Protein AF-A0A7S0C2H2-F1 (afdb_monomer_lite)

InterPro domains:
  IPR006843 Plastid lipid-associated protein/fibrillin conserved domain [PF04755] (42-68)

Organism: NCBI:txid420281

Foldseek 3Di:
DAFDQDDDDPFPPVRVCNVVVDGDGLVVVLVVCVVRPVPGHRDDWDWDWDDPDPFWIWIATPVRDIDIDGDPDPDPDDDDCVVPDPPPCVVVVVVVVVV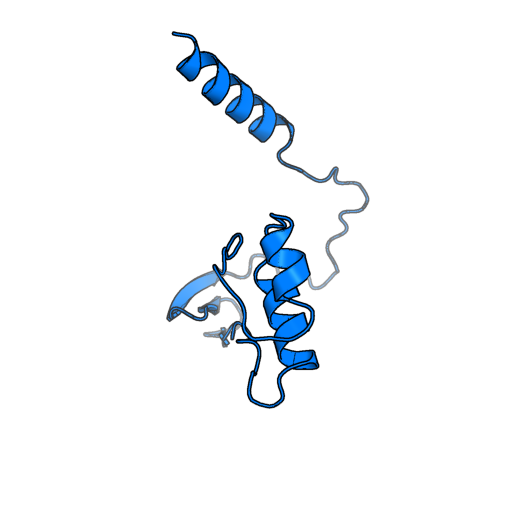VVVVVVD

Radius of gyration: 21.43 Å; chains: 1; bounding box: 46×45×41 Å

pLDDT: mean 73.81, std 13.6, range [42.94, 93.06]

Secondary structure (DSSP, 8-state):
---B--SS--STTHHHHHHTT--B-HHHHHHHHHHH-TT--PPPP--EEEESSSSEEEEE-TT--EEEEE------SPP--TTSPP---HHHHHHHHHHHHHHH--

Structure (mmCIF, N/CA/C/O backbone):
data_AF-A0A7S0C2H2-F1
#
_entry.id   AF-A0A7S0C2H2-F1
#
loop_
_atom_site.group_PDB
_atom_site.id
_atom_site.type_symb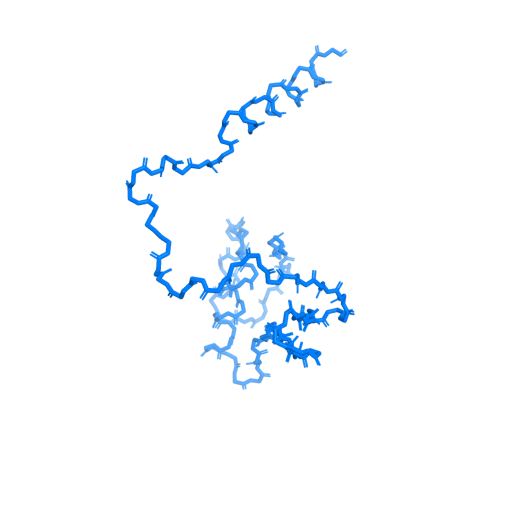ol
_atom_site.label_atom_id
_atom_site.label_alt_id
_atom_site.label_comp_id
_atom_site.label_asym_id
_atom_site.label_entity_id
_atom_site.label_seq_id
_atom_site.pdbx_PDB_ins_code
_atom_site.Cartn_x
_atom_site.Cartn_y
_atom_site.Cartn_z
_atom_site.occupancy
_atom_site.B_iso_or_equiv
_atom_site.auth_seq_id
_atom_site.auth_comp_id
_atom_site.auth_asym_id
_atom_site.auth_atom_id
_atom_site.pdbx_PDB_model_num
ATOM 1 N N . MET A 1 1 ? 7.819 3.519 -2.524 1.00 42.94 1 MET A N 1
ATOM 2 C CA . MET A 1 1 ? 9.155 2.972 -2.855 1.00 42.94 1 MET A CA 1
ATOM 3 C C . MET A 1 1 ? 9.521 3.634 -4.155 1.00 42.94 1 MET A C 1
ATOM 5 O O . MET A 1 1 ? 8.973 3.270 -5.195 1.00 42.94 1 MET A O 1
ATOM 9 N N . ASP A 1 2 ? 10.312 4.693 -4.047 1.00 52.75 2 ASP A N 1
ATOM 10 C CA . ASP A 1 2 ? 10.253 5.802 -4.990 1.00 52.75 2 ASP A CA 1
ATOM 11 C C . ASP A 1 2 ? 11.500 5.794 -5.860 1.00 52.75 2 ASP A C 1
ATOM 13 O O . ASP A 1 2 ? 12.588 6.149 -5.420 1.00 52.75 2 ASP A O 1
ATOM 17 N N . THR A 1 3 ? 11.283 5.386 -7.110 1.00 49.31 3 THR A N 1
ATOM 18 C CA . THR A 1 3 ? 12.214 5.393 -8.247 1.00 49.31 3 THR A CA 1
ATOM 19 C C . THR A 1 3 ? 13.413 4.445 -8.149 1.00 49.31 3 THR A C 1
ATOM 21 O O . THR A 1 3 ? 14.079 4.335 -7.125 1.00 49.31 3 THR A O 1
ATOM 24 N N . VAL A 1 4 ? 13.691 3.746 -9.252 1.00 56.00 4 VAL A N 1
ATOM 25 C CA . VAL A 1 4 ? 14.837 2.834 -9.383 1.00 56.00 4 VAL A CA 1
ATOM 26 C C . VAL A 1 4 ? 15.738 3.358 -10.497 1.00 56.00 4 VAL A C 1
ATOM 28 O O . VAL A 1 4 ? 15.271 3.574 -11.614 1.00 56.00 4 VAL A O 1
ATOM 31 N N . GLU A 1 5 ? 17.021 3.574 -10.205 1.00 53.44 5 GLU A N 1
ATOM 32 C CA . GLU A 1 5 ? 18.030 3.907 -11.215 1.00 53.44 5 GLU A CA 1
ATOM 33 C C . GLU A 1 5 ? 18.763 2.621 -11.607 1.00 53.44 5 GLU A C 1
ATOM 35 O O . GLU A 1 5 ? 19.518 2.055 -10.817 1.00 53.44 5 GLU A O 1
ATOM 40 N N . ILE A 1 6 ? 18.520 2.130 -12.822 1.00 58.88 6 ILE A N 1
ATOM 41 C CA . ILE A 1 6 ? 19.199 0.946 -13.353 1.00 58.88 6 ILE A CA 1
ATOM 42 C C . ILE A 1 6 ? 20.266 1.428 -14.335 1.00 58.88 6 ILE A C 1
ATOM 44 O O . ILE A 1 6 ? 19.950 1.908 -15.422 1.00 58.88 6 ILE A O 1
ATOM 48 N N . LYS A 1 7 ? 21.543 1.294 -13.965 1.00 55.75 7 LYS A N 1
ATOM 49 C CA . LYS A 1 7 ? 22.661 1.611 -14.861 1.00 55.75 7 LYS A CA 1
ATOM 50 C C . LYS A 1 7 ? 22.906 0.446 -15.813 1.00 55.75 7 LYS A C 1
ATOM 52 O O . LYS A 1 7 ? 23.443 -0.577 -15.407 1.00 55.75 7 LYS A O 1
ATOM 57 N N . GLY A 1 8 ? 22.520 0.628 -17.075 1.00 56.84 8 GLY A N 1
ATOM 58 C CA . GLY A 1 8 ? 22.709 -0.361 -18.134 1.00 56.84 8 GLY A CA 1
ATOM 59 C C . GLY A 1 8 ? 21.717 -1.519 -18.040 1.00 56.84 8 GLY A C 1
ATOM 60 O O . GLY A 1 8 ? 22.011 -2.561 -17.465 1.00 56.84 8 GLY A O 1
ATOM 61 N N . SER A 1 9 ? 20.544 -1.351 -18.652 1.00 61.41 9 SER A N 1
ATOM 62 C CA . SER A 1 9 ? 19.591 -2.448 -18.836 1.00 61.41 9 SER A CA 1
ATOM 63 C C . SER A 1 9 ? 19.922 -3.249 -20.099 1.00 61.41 9 SER A C 1
ATOM 65 O O . SER A 1 9 ? 20.220 -2.679 -21.150 1.00 61.41 9 SER A O 1
ATOM 67 N N . ASN A 1 10 ? 19.866 -4.576 -20.009 1.00 65.81 10 ASN A N 1
ATOM 68 C CA . ASN A 1 10 ? 19.947 -5.492 -21.151 1.00 65.81 10 ASN A CA 1
ATOM 69 C C . ASN A 1 10 ? 18.568 -5.776 -21.775 1.00 65.81 10 ASN A C 1
ATOM 71 O O . ASN A 1 10 ? 18.473 -6.554 -22.722 1.00 65.81 10 ASN A O 1
ATOM 75 N N . ILE A 1 11 ? 17.511 -5.149 -21.252 1.00 66.12 11 ILE A N 1
ATOM 76 C CA . ILE A 1 11 ? 16.136 -5.336 -21.706 1.00 66.12 11 ILE A CA 1
ATOM 77 C C . ILE A 1 11 ? 15.862 -4.371 -22.872 1.00 66.12 11 ILE A C 1
ATOM 79 O O . ILE A 1 11 ? 16.072 -3.158 -22.717 1.00 66.12 11 ILE A O 1
ATOM 83 N N . PRO A 1 12 ? 15.398 -4.873 -24.035 1.00 66.31 12 PRO A N 1
ATOM 84 C CA . PRO A 1 12 ? 15.043 -4.037 -25.179 1.00 66.31 12 PRO A CA 1
ATOM 85 C C . PRO A 1 12 ? 14.064 -2.914 -24.799 1.00 66.31 12 PRO A C 1
ATOM 87 O O . PRO A 1 12 ? 13.136 -3.119 -24.021 1.00 66.31 12 PRO A O 1
ATOM 90 N N . GLY A 1 13 ? 14.286 -1.703 -25.318 1.00 67.56 13 GLY A N 1
ATOM 91 C CA . GLY A 1 13 ? 13.452 -0.517 -25.057 1.00 67.56 13 GLY A CA 1
ATOM 92 C C . GLY A 1 13 ? 13.690 0.160 -23.700 1.00 67.56 13 GLY A C 1
ATOM 93 O O . GLY A 1 13 ? 13.733 1.385 -23.629 1.00 67.56 13 GLY A O 1
ATOM 94 N N . LEU A 1 14 ? 13.954 -0.605 -22.638 1.00 69.94 14 LEU A N 1
ATOM 95 C CA . LEU A 1 14 ? 14.156 -0.053 -21.295 1.00 69.94 14 LEU A CA 1
ATOM 96 C C . LEU A 1 14 ? 15.456 0.757 -21.187 1.00 69.94 14 LEU A C 1
ATOM 98 O O . LEU A 1 14 ? 15.502 1.791 -20.526 1.00 69.94 14 LEU A O 1
ATOM 102 N N . ARG A 1 15 ? 16.509 0.319 -21.885 1.00 68.69 15 ARG A N 1
ATOM 103 C CA . ARG A 1 15 ? 17.804 1.010 -21.898 1.00 68.69 15 ARG A CA 1
ATOM 104 C C . ARG A 1 15 ? 17.714 2.441 -22.430 1.00 68.69 15 ARG A C 1
ATOM 106 O O . ARG A 1 15 ? 18.277 3.333 -21.820 1.00 68.69 15 ARG A O 1
ATOM 113 N N . GLN A 1 16 ? 16.982 2.669 -23.518 1.00 67.69 16 GLN A N 1
ATOM 114 C CA . GLN A 1 16 ? 16.861 4.001 -24.132 1.00 67.69 16 GLN A CA 1
ATOM 115 C C . GLN A 1 16 ? 16.122 4.984 -23.215 1.00 67.69 16 GLN A C 1
ATOM 117 O O . GLN A 1 16 ? 16.472 6.159 -23.160 1.00 67.69 16 GLN A O 1
ATOM 122 N N . ILE A 1 17 ? 15.136 4.490 -22.461 1.00 66.06 17 ILE A N 1
ATOM 123 C CA . ILE A 1 17 ? 14.366 5.284 -21.497 1.00 66.06 17 ILE A CA 1
ATOM 124 C C . ILE A 1 17 ? 15.226 5.636 -20.273 1.00 66.06 17 ILE A C 1
ATOM 126 O O . ILE A 1 17 ? 15.216 6.777 -19.817 1.00 66.06 17 ILE A O 1
ATOM 130 N N . LEU A 1 18 ? 16.011 4.679 -19.767 1.00 68.50 18 LEU A N 1
ATOM 131 C CA . LEU A 1 18 ? 16.915 4.894 -18.632 1.00 68.50 18 LEU A CA 1
ATOM 132 C C . LEU A 1 18 ? 18.116 5.781 -18.995 1.00 68.50 18 LEU A C 1
ATOM 134 O O . LEU A 1 18 ? 18.462 6.679 -18.231 1.00 68.50 18 LEU A O 1
ATOM 138 N N . ASP A 1 19 ? 18.713 5.577 -20.174 1.00 67.56 19 ASP A N 1
ATOM 139 C CA . ASP A 1 19 ? 19.834 6.382 -20.681 1.00 67.56 19 ASP A CA 1
ATOM 140 C C . ASP A 1 19 ? 19.403 7.841 -20.957 1.00 67.56 19 ASP A C 1
ATOM 142 O O . ASP A 1 19 ? 20.226 8.751 -20.889 1.00 67.56 19 ASP A O 1
ATOM 146 N N . ALA A 1 20 ? 18.105 8.094 -21.182 1.00 68.00 20 ALA A N 1
ATOM 147 C CA . ALA A 1 20 ? 17.525 9.439 -21.267 1.00 68.00 20 ALA A CA 1
ATOM 148 C C . ALA A 1 20 ? 17.347 10.133 -19.896 1.00 68.00 20 ALA A C 1
ATOM 150 O O . ALA A 1 20 ? 16.814 11.240 -19.829 1.00 68.00 20 ALA A O 1
ATOM 151 N N . GLY A 1 21 ? 17.776 9.501 -18.796 1.00 64.00 21 GLY A N 1
ATOM 152 C CA . GLY A 1 21 ? 17.700 10.060 -17.443 1.00 64.00 21 GLY A CA 1
ATOM 153 C C . GLY A 1 21 ? 16.306 9.994 -16.812 1.00 64.00 21 GLY A C 1
ATOM 154 O O . GLY A 1 21 ? 16.063 10.632 -15.786 1.00 64.00 21 GLY A O 1
ATOM 155 N N . VAL A 1 22 ? 15.379 9.234 -17.404 1.00 64.38 22 VAL A N 1
ATOM 156 C CA . VAL A 1 22 ? 14.017 9.088 -16.885 1.00 64.38 22 VAL A CA 1
ATOM 157 C C . VAL A 1 22 ? 14.039 8.205 -15.639 1.00 64.38 22 VAL A C 1
ATOM 159 O O . VAL A 1 22 ? 14.329 7.010 -15.697 1.00 64.38 22 VAL A O 1
ATOM 162 N N . LYS A 1 23 ? 13.680 8.788 -14.492 1.00 66.19 23 LYS A N 1
ATOM 163 C CA . LYS A 1 23 ? 13.404 8.040 -13.263 1.00 66.19 23 LYS A CA 1
ATOM 164 C C . LYS A 1 23 ? 12.032 7.385 -13.380 1.00 66.19 23 LYS A C 1
ATOM 166 O O . LYS A 1 23 ? 11.011 8.049 -13.224 1.00 66.19 23 LYS A O 1
ATOM 171 N N . LEU A 1 24 ? 12.004 6.089 -13.667 1.00 66.44 24 LEU A N 1
ATOM 172 C CA . LEU A 1 24 ? 10.752 5.344 -13.751 1.00 66.44 24 LEU A CA 1
ATOM 173 C C . LEU A 1 24 ? 10.225 5.020 -12.351 1.00 66.44 24 LEU A C 1
ATOM 175 O O . LEU A 1 24 ? 10.969 4.585 -11.464 1.00 66.44 24 LEU A O 1
ATOM 179 N N . GLY A 1 25 ? 8.921 5.222 -12.161 1.00 70.62 25 GLY A N 1
ATOM 180 C CA . GLY A 1 25 ? 8.221 4.754 -10.976 1.00 70.62 25 GLY A CA 1
ATOM 181 C C . GLY A 1 25 ? 8.326 3.234 -10.882 1.00 70.62 25 GLY A C 1
ATOM 182 O O . GLY A 1 25 ? 8.088 2.522 -11.854 1.00 70.62 25 GLY A O 1
ATOM 183 N N . SER A 1 26 ? 8.667 2.724 -9.701 1.00 70.31 26 SER A N 1
ATOM 184 C CA . SER A 1 26 ? 8.912 1.295 -9.457 1.00 70.31 26 SER A CA 1
ATOM 185 C C . SER A 1 26 ? 7.725 0.410 -9.866 1.00 70.31 26 SER A C 1
ATOM 187 O O . SER A 1 26 ? 7.914 -0.719 -10.306 1.00 70.31 26 SER A O 1
ATOM 189 N N . ARG A 1 27 ? 6.497 0.942 -9.753 1.00 72.50 27 ARG A N 1
ATOM 190 C CA . ARG A 1 27 ? 5.258 0.277 -10.181 1.00 72.50 27 ARG A CA 1
ATOM 191 C C . ARG A 1 27 ? 5.144 0.169 -11.698 1.00 72.50 27 ARG A C 1
ATOM 193 O O . ARG A 1 27 ? 4.904 -0.926 -12.194 1.00 72.50 27 ARG A O 1
ATOM 200 N N . ASP A 1 28 ? 5.337 1.274 -12.410 1.00 74.94 28 ASP A N 1
ATOM 201 C CA . ASP A 1 28 ? 5.232 1.311 -13.873 1.00 74.94 28 ASP A CA 1
ATOM 202 C C . ASP A 1 28 ? 6.338 0.472 -14.516 1.00 74.94 28 ASP A C 1
ATOM 204 O O . ASP A 1 28 ? 6.089 -0.275 -15.460 1.00 74.94 28 ASP A O 1
ATOM 208 N N . LEU A 1 29 ? 7.541 0.521 -13.935 1.00 77.62 29 LEU A N 1
ATOM 209 C CA . LEU A 1 29 ? 8.653 -0.339 -14.318 1.00 77.62 29 LEU A CA 1
ATOM 210 C C . LEU A 1 29 ? 8.319 -1.820 -14.103 1.00 77.62 29 LEU A C 1
ATOM 212 O O . LEU A 1 29 ? 8.512 -2.618 -15.013 1.00 77.62 29 LEU A O 1
ATOM 216 N N . GLY A 1 30 ? 7.788 -2.191 -12.934 1.00 78.19 30 GLY A N 1
ATOM 217 C CA . GLY A 1 30 ? 7.371 -3.568 -12.658 1.00 78.19 30 GLY A CA 1
ATOM 218 C C . GLY A 1 30 ? 6.321 -4.074 -13.652 1.00 78.19 30 GLY A C 1
ATOM 219 O O . GLY A 1 30 ? 6.446 -5.183 -14.164 1.00 78.19 30 GLY A O 1
ATOM 220 N N . SER A 1 31 ? 5.330 -3.246 -13.993 1.00 80.44 31 SER A N 1
ATOM 221 C CA . SER A 1 31 ? 4.301 -3.581 -14.991 1.00 80.44 31 SER A CA 1
ATOM 222 C C . SER A 1 31 ? 4.878 -3.738 -16.402 1.00 80.44 31 SER A C 1
ATOM 224 O O . SER A 1 31 ? 4.522 -4.671 -17.122 1.00 80.44 31 SER A O 1
ATOM 226 N N . PHE A 1 32 ? 5.796 -2.851 -16.802 1.00 79.69 32 PHE A N 1
ATOM 227 C CA . PHE A 1 32 ? 6.496 -2.957 -18.082 1.00 79.69 32 PHE A CA 1
ATOM 228 C C . PHE A 1 32 ? 7.305 -4.254 -18.167 1.00 79.69 32 PHE A C 1
ATOM 230 O O . PHE A 1 32 ? 7.246 -4.952 -19.179 1.00 79.69 32 PHE A O 1
ATOM 237 N N . LEU A 1 33 ? 8.036 -4.592 -17.102 1.00 81.25 33 LEU A N 1
ATOM 238 C CA . LEU A 1 33 ? 8.837 -5.811 -17.035 1.00 81.25 33 LEU A CA 1
ATOM 239 C C . LEU A 1 33 ? 7.960 -7.065 -17.106 1.00 81.25 33 LEU A C 1
ATOM 241 O O . LEU A 1 33 ? 8.264 -7.952 -17.889 1.00 81.25 33 LEU A O 1
ATOM 245 N N . GLU A 1 34 ? 6.846 -7.109 -16.374 1.00 84.50 34 GLU A N 1
ATOM 246 C CA . GLU A 1 34 ? 5.903 -8.242 -16.401 1.00 84.50 34 GLU A CA 1
ATOM 247 C C . GLU A 1 34 ? 5.250 -8.433 -17.780 1.00 84.50 34 GLU A C 1
ATOM 249 O O . GLU A 1 34 ? 4.899 -9.546 -18.151 1.00 84.50 34 GLU A O 1
ATOM 254 N N . THR A 1 35 ? 5.134 -7.361 -18.570 1.00 83.69 35 THR A N 1
ATOM 255 C CA . THR A 1 35 ? 4.589 -7.421 -19.937 1.00 83.69 35 THR A CA 1
ATOM 256 C C . THR A 1 35 ? 5.619 -7.882 -20.973 1.00 83.69 35 THR A C 1
ATOM 258 O O . THR A 1 35 ? 5.246 -8.478 -21.978 1.00 83.69 35 THR A O 1
ATOM 261 N N . ASN A 1 36 ? 6.905 -7.569 -20.774 1.00 80.56 36 ASN A N 1
ATOM 262 C CA . ASN A 1 36 ? 7.943 -7.720 -21.807 1.00 80.56 36 ASN A CA 1
ATOM 263 C C . ASN A 1 36 ? 9.016 -8.769 -21.473 1.00 80.56 36 ASN A C 1
ATOM 265 O O . ASN A 1 36 ? 9.885 -9.040 -22.302 1.00 80.56 36 ASN A O 1
ATOM 269 N N . VAL A 1 37 ? 9.005 -9.326 -20.263 1.00 82.19 37 VAL A N 1
ATOM 270 C CA . VAL A 1 37 ? 9.980 -10.311 -19.792 1.00 82.19 37 VAL A CA 1
ATOM 271 C C . VAL A 1 37 ? 9.225 -11.501 -19.215 1.00 82.19 37 VAL A C 1
ATOM 273 O O . VAL A 1 37 ? 8.799 -11.469 -18.066 1.00 82.19 37 VAL A O 1
ATOM 276 N N . ASP A 1 38 ? 9.117 -12.575 -19.997 1.00 81.81 38 ASP A N 1
ATOM 277 C CA . ASP A 1 38 ? 8.344 -13.778 -19.639 1.00 81.81 38 ASP A CA 1
ATOM 278 C C . ASP A 1 38 ? 8.778 -14.431 -18.313 1.00 81.81 38 ASP A C 1
ATOM 280 O O . ASP A 1 38 ? 8.002 -15.128 -17.663 1.00 81.81 38 ASP A O 1
ATOM 284 N N . SER A 1 39 ? 10.031 -14.221 -17.897 1.00 84.88 39 SER A N 1
ATOM 285 C CA . SER A 1 39 ? 10.584 -14.739 -16.641 1.00 84.88 39 SER A CA 1
ATOM 286 C C . SER A 1 39 ? 10.372 -13.820 -15.433 1.00 84.88 39 SER A C 1
ATOM 288 O O . SER A 1 39 ? 10.735 -14.195 -14.317 1.00 84.88 39 SER A O 1
ATOM 290 N N . TYR A 1 40 ? 9.818 -12.622 -15.629 1.00 78.75 40 TYR A N 1
ATOM 291 C CA . TYR A 1 40 ? 9.591 -11.645 -14.572 1.00 78.75 40 TYR A CA 1
ATOM 292 C C . TYR A 1 40 ? 8.123 -11.633 -14.146 1.00 78.75 40 TYR A C 1
ATOM 294 O O . TYR A 1 40 ? 7.217 -11.462 -14.953 1.00 78.75 40 TYR A O 1
ATOM 302 N N . THR A 1 41 ? 7.884 -11.745 -12.842 1.00 80.94 41 THR A N 1
ATOM 303 C CA . THR A 1 41 ? 6.567 -11.525 -12.237 1.00 80.94 41 THR A CA 1
ATOM 304 C C . THR A 1 41 ? 6.670 -10.338 -11.298 1.00 80.94 41 THR A C 1
ATOM 306 O O . THR A 1 41 ? 7.538 -10.314 -10.420 1.00 80.94 41 THR A O 1
ATOM 309 N N . ASN A 1 42 ? 5.795 -9.349 -11.475 1.00 82.38 42 ASN A N 1
ATOM 310 C CA . ASN A 1 42 ? 5.819 -8.150 -10.653 1.00 82.38 42 ASN A CA 1
ATOM 311 C C . ASN A 1 42 ? 5.399 -8.521 -9.219 1.00 82.38 42 ASN A C 1
ATOM 313 O O . ASN A 1 42 ? 4.318 -9.095 -9.033 1.00 82.38 42 ASN A O 1
ATOM 317 N N . PRO A 1 43 ? 6.211 -8.226 -8.184 1.00 75.69 43 PRO A N 1
ATOM 318 C CA . PRO A 1 43 ? 5.842 -8.537 -6.811 1.00 75.69 43 PRO A CA 1
ATOM 319 C C . PRO A 1 43 ? 4.561 -7.790 -6.433 1.00 75.69 43 PRO A C 1
ATOM 321 O O . PRO A 1 43 ? 4.517 -6.558 -6.416 1.00 75.69 43 PRO A O 1
ATOM 324 N N . LYS A 1 44 ? 3.500 -8.533 -6.112 1.00 75.62 44 LYS A N 1
ATOM 325 C CA . LYS A 1 44 ? 2.234 -7.948 -5.665 1.00 75.62 44 LYS A CA 1
ATOM 326 C C . LYS A 1 44 ? 2.258 -7.832 -4.142 1.00 75.62 44 LYS A C 1
ATOM 328 O O . LYS A 1 44 ? 2.468 -8.849 -3.478 1.00 75.62 44 LYS A O 1
ATOM 333 N N . PRO A 1 45 ? 2.042 -6.634 -3.568 1.00 71.62 45 PRO A N 1
ATOM 334 C CA . PRO A 1 45 ? 1.943 -6.490 -2.124 1.00 71.62 45 PRO A CA 1
ATOM 335 C C . PRO A 1 45 ? 0.771 -7.336 -1.626 1.00 71.62 45 PRO A C 1
ATOM 337 O O . PRO A 1 45 ? -0.376 -7.120 -2.019 1.00 71.62 45 PRO A O 1
ATOM 340 N N . ILE A 1 46 ? 1.059 -8.317 -0.773 1.00 77.25 46 ILE A N 1
ATOM 341 C CA . ILE A 1 46 ? 0.027 -9.147 -0.158 1.00 77.25 46 ILE A CA 1
ATOM 342 C C . ILE A 1 46 ? -0.395 -8.456 1.131 1.00 77.25 46 ILE A C 1
ATOM 344 O O . ILE A 1 46 ? 0.342 -8.452 2.115 1.00 77.25 46 ILE A O 1
ATOM 348 N N . PHE A 1 47 ? -1.593 -7.883 1.127 1.00 78.44 47 PHE A N 1
ATOM 349 C CA . PHE A 1 47 ? -2.223 -7.396 2.345 1.00 78.44 47 PHE A CA 1
ATOM 350 C C . PHE A 1 47 ? -3.107 -8.505 2.910 1.00 78.44 47 PHE A C 1
ATOM 352 O O . PHE A 1 47 ? -4.088 -8.905 2.285 1.00 78.44 47 PHE A O 1
ATOM 359 N N . ARG A 1 48 ? -2.728 -9.058 4.066 1.00 88.25 48 ARG A N 1
ATOM 360 C CA . ARG A 1 48 ? -3.485 -10.134 4.722 1.00 88.25 48 ARG A CA 1
ATOM 361 C C . ARG A 1 48 ? -4.340 -9.551 5.826 1.00 88.25 48 ARG A C 1
ATOM 363 O O . ARG A 1 48 ? -3.815 -8.872 6.703 1.00 88.25 48 ARG A O 1
ATOM 370 N N . THR A 1 49 ? -5.625 -9.872 5.821 1.00 90.56 49 THR A N 1
ATOM 371 C CA . THR A 1 49 ? -6.572 -9.416 6.838 1.00 90.56 49 THR A CA 1
ATOM 372 C C . THR A 1 49 ? -7.134 -10.604 7.603 1.00 90.56 49 THR A C 1
ATOM 374 O O . THR A 1 49 ? -7.497 -11.624 7.022 1.00 90.56 49 THR A O 1
ATOM 377 N N . THR A 1 50 ? -7.195 -10.474 8.922 1.00 92.00 50 THR A N 1
ATOM 378 C CA . THR A 1 50 ? -7.813 -11.431 9.835 1.00 92.00 50 THR A CA 1
ATOM 379 C C . THR A 1 50 ? -8.755 -10.668 10.754 1.00 92.00 50 THR A C 1
ATOM 381 O O . THR A 1 50 ? -8.383 -9.631 11.300 1.00 92.00 50 THR A O 1
ATOM 384 N N . TYR A 1 51 ? -9.970 -11.175 10.919 1.00 90.56 51 TYR A N 1
ATOM 385 C CA . TYR A 1 51 ? -10.931 -10.649 11.881 1.00 90.56 51 TYR A CA 1
ATOM 386 C C . TYR A 1 51 ? -10.788 -11.454 13.166 1.00 90.56 51 TYR A C 1
ATOM 388 O O . TYR A 1 51 ? -10.870 -12.682 13.125 1.00 90.56 51 TYR A O 1
ATOM 396 N N . LEU A 1 52 ? -10.481 -10.773 14.270 1.00 89.31 52 LEU A N 1
ATOM 397 C CA . LEU A 1 52 ? -10.450 -11.412 15.585 1.00 89.31 52 LEU A CA 1
ATOM 398 C C . LEU A 1 52 ? -11.884 -11.634 16.081 1.00 89.31 52 LEU A C 1
ATOM 400 O O . LEU A 1 52 ? -12.201 -12.702 16.593 1.00 89.31 52 LEU A O 1
ATOM 404 N N . ASP A 1 53 ? -12.731 -10.631 15.859 1.00 90.94 53 ASP A N 1
ATOM 405 C CA . ASP A 1 53 ? -14.167 -10.606 16.117 1.00 90.94 53 ASP A CA 1
ATOM 406 C C . ASP A 1 53 ? -14.845 -9.594 15.160 1.00 90.94 53 ASP A C 1
ATOM 408 O O . ASP A 1 53 ? -14.259 -9.179 14.153 1.00 90.94 53 ASP A O 1
ATOM 412 N N . ASP A 1 54 ? -16.095 -9.222 15.441 1.00 88.62 54 ASP A N 1
ATOM 413 C CA . ASP A 1 54 ? -16.881 -8.248 14.676 1.00 88.62 54 ASP A CA 1
ATOM 414 C C . ASP A 1 54 ? -16.435 -6.788 14.885 1.00 88.62 54 ASP A C 1
ATOM 416 O O . ASP A 1 54 ? -16.849 -5.908 14.127 1.00 88.62 54 ASP A O 1
ATOM 420 N N . GLN A 1 55 ? -15.573 -6.532 15.871 1.00 92.00 55 GLN A N 1
ATOM 421 C CA . GLN A 1 55 ? -15.089 -5.206 16.250 1.00 92.00 55 GLN A CA 1
ATOM 422 C C . GLN A 1 55 ? -13.625 -4.978 15.859 1.00 92.00 55 GLN A C 1
ATOM 424 O O . GLN A 1 55 ? -13.211 -3.837 15.664 1.00 92.00 55 GLN A O 1
ATOM 429 N N . ILE A 1 56 ? -12.818 -6.031 15.731 1.00 92.56 56 ILE A N 1
ATOM 430 C CA . ILE A 1 56 ? -11.365 -5.945 15.597 1.00 92.56 56 ILE A CA 1
ATOM 431 C C . ILE A 1 56 ? -10.905 -6.605 14.302 1.00 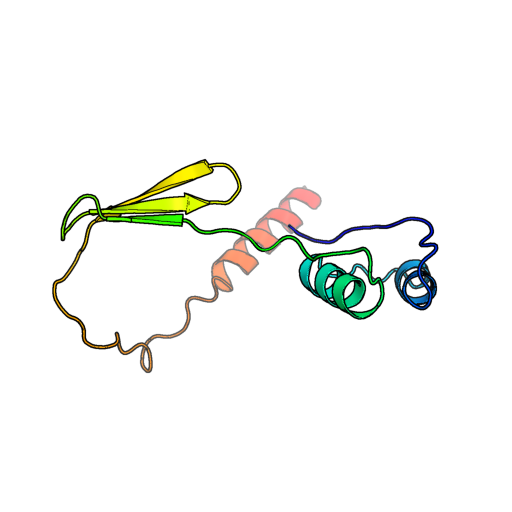92.56 56 ILE A C 1
ATOM 433 O O . ILE A 1 56 ? -10.983 -7.822 14.100 1.00 92.56 56 ILE A O 1
ATOM 437 N N . ARG A 1 57 ? -10.294 -5.782 13.448 1.00 93.06 57 ARG A N 1
ATOM 438 C CA . ARG A 1 57 ? -9.616 -6.209 12.226 1.00 93.06 57 ARG A CA 1
ATOM 439 C C . ARG A 1 57 ? -8.110 -6.066 12.389 1.00 93.06 57 ARG A C 1
ATOM 441 O O . ARG A 1 57 ? -7.598 -4.969 12.604 1.00 93.06 57 ARG A O 1
ATOM 448 N N . ILE A 1 58 ? -7.393 -7.164 12.199 1.00 92.19 58 ILE A N 1
ATOM 449 C CA . ILE A 1 58 ? -5.935 -7.198 12.166 1.00 92.19 58 ILE A CA 1
ATOM 450 C C . ILE A 1 58 ? -5.500 -7.310 10.710 1.00 92.19 58 ILE A C 1
ATOM 452 O O . ILE A 1 58 ? -5.882 -8.244 10.007 1.00 92.19 58 ILE A O 1
ATOM 456 N N . SER A 1 59 ? -4.665 -6.385 10.259 1.00 91.44 59 SER A N 1
ATOM 457 C CA . SER A 1 59 ? -4.055 -6.436 8.938 1.00 91.44 59 SER A CA 1
ATOM 458 C C . SER A 1 59 ? -2.546 -6.587 9.032 1.00 91.44 59 SER A C 1
ATOM 460 O O . SER A 1 59 ? -1.907 -6.062 9.942 1.00 91.44 59 SER A O 1
ATOM 462 N N . ARG A 1 60 ? -1.969 -7.309 8.075 1.00 91.56 60 ARG A N 1
ATOM 463 C CA . ARG A 1 60 ? -0.530 -7.527 7.948 1.00 91.56 60 ARG A CA 1
ATOM 464 C C . ARG A 1 60 ? -0.079 -7.129 6.556 1.00 91.56 60 ARG A C 1
ATOM 466 O O . ARG A 1 60 ? -0.681 -7.571 5.574 1.00 91.56 60 ARG A O 1
ATOM 473 N N . ASP A 1 61 ? 0.969 -6.320 6.487 1.00 88.19 61 ASP A N 1
ATOM 474 C CA . ASP A 1 61 ? 1.600 -5.971 5.217 1.00 88.19 61 ASP A CA 1
ATOM 475 C C . ASP A 1 61 ? 2.597 -7.049 4.747 1.00 88.19 61 ASP A C 1
ATOM 477 O O . ASP A 1 61 ? 2.762 -8.109 5.363 1.00 88.19 61 ASP A O 1
ATOM 481 N N . GLN A 1 62 ? 3.260 -6.759 3.628 1.00 79.31 62 GLN A N 1
ATOM 482 C CA . GLN A 1 62 ? 4.279 -7.612 3.013 1.00 79.31 62 GLN A CA 1
ATOM 483 C C . GLN A 1 62 ? 5.529 -7.826 3.890 1.00 79.31 62 GLN A C 1
ATOM 485 O O . GLN A 1 62 ? 6.213 -8.832 3.720 1.00 79.31 62 GLN A O 1
ATOM 490 N N . ASP A 1 63 ? 5.792 -6.932 4.851 1.00 82.56 63 ASP A N 1
ATOM 491 C CA . ASP A 1 63 ? 6.919 -7.001 5.790 1.00 82.56 63 ASP A CA 1
ATOM 492 C C . ASP A 1 63 ? 6.510 -7.651 7.128 1.00 82.56 63 ASP A C 1
ATOM 494 O O . ASP A 1 63 ? 7.271 -7.631 8.096 1.00 82.56 63 ASP A O 1
ATOM 498 N N . ASN A 1 64 ? 5.296 -8.213 7.214 1.00 83.00 64 ASN A N 1
ATOM 499 C CA . ASN A 1 64 ? 4.667 -8.681 8.452 1.00 83.00 64 ASN A CA 1
ATOM 500 C C . ASN A 1 64 ? 4.487 -7.599 9.531 1.00 83.00 64 ASN A C 1
ATOM 502 O O . ASN A 1 64 ? 4.305 -7.936 10.705 1.00 83.00 64 ASN A O 1
ATOM 506 N N . LYS A 1 65 ? 4.469 -6.311 9.170 1.00 87.19 65 LYS A N 1
ATOM 507 C CA . LYS A 1 65 ? 4.047 -5.263 10.104 1.00 87.19 65 LYS A CA 1
ATOM 508 C C . LYS A 1 65 ? 2.559 -5.423 10.377 1.00 87.19 65 LYS A C 1
ATOM 510 O O . LYS A 1 65 ? 1.765 -5.661 9.464 1.00 87.19 65 LYS A O 1
ATOM 515 N N . VAL A 1 66 ? 2.194 -5.322 11.651 1.00 91.75 66 VAL A N 1
ATOM 516 C CA . VAL A 1 66 ? 0.834 -5.565 12.135 1.00 91.75 66 VAL A CA 1
ATOM 517 C C . VAL A 1 66 ? 0.134 -4.234 12.371 1.00 91.75 66 VAL A C 1
ATOM 519 O O . VAL A 1 66 ? 0.639 -3.380 13.094 1.00 91.75 66 VAL A O 1
ATOM 522 N N . PHE A 1 67 ? -1.054 -4.095 11.795 1.00 91.56 67 PHE A N 1
ATOM 523 C CA . PHE A 1 67 ? -1.946 -2.957 11.971 1.00 91.56 67 PHE A CA 1
ATOM 524 C C . PHE A 1 67 ? -3.253 -3.458 12.575 1.00 91.56 67 PHE A C 1
ATOM 526 O O . PHE A 1 67 ? -3.849 -4.406 12.062 1.00 91.56 67 PHE A O 1
ATOM 533 N N . VAL A 1 68 ? -3.701 -2.838 13.662 1.00 91.56 68 VAL A N 1
ATOM 534 C CA . VAL A 1 68 ? -4.943 -3.210 14.348 1.00 91.56 68 VAL A CA 1
ATOM 535 C C . VAL A 1 68 ? -5.941 -2.075 14.184 1.00 91.56 68 VAL A C 1
ATOM 537 O O . VAL A 1 68 ? -5.619 -0.921 14.454 1.00 91.56 68 VAL A O 1
ATOM 540 N N . TYR A 1 69 ? -7.143 -2.410 13.730 1.00 91.31 69 TYR A N 1
ATOM 541 C CA . TYR A 1 69 ? -8.240 -1.474 13.525 1.00 91.31 69 TYR A CA 1
ATOM 542 C C . TYR A 1 69 ? -9.418 -1.886 14.399 1.00 91.31 69 TYR A C 1
ATOM 544 O O . TYR A 1 69 ? -9.854 -3.036 14.336 1.00 91.31 69 TYR A O 1
ATOM 552 N N . GLY A 1 70 ? -9.933 -0.937 15.178 1.00 92.06 70 GLY A N 1
ATOM 553 C CA . GLY A 1 70 ? -11.228 -1.060 15.837 1.00 92.06 70 GLY A CA 1
ATOM 554 C C . GLY A 1 70 ? -12.333 -0.536 14.926 1.00 92.06 70 GLY A C 1
ATOM 555 O O . GLY A 1 70 ? -12.149 0.468 14.232 1.00 92.06 70 GLY A O 1
ATOM 556 N N . LYS A 1 71 ? -13.474 -1.215 14.919 1.00 90.38 71 LYS A N 1
ATOM 557 C CA . LYS A 1 71 ? -14.709 -0.737 14.311 1.00 90.38 71 LYS A CA 1
ATOM 558 C C . LYS A 1 71 ? -15.196 0.478 15.099 1.00 90.38 71 LYS A C 1
ATOM 560 O O . LYS A 1 71 ? -15.247 0.450 16.324 1.00 90.38 71 LYS A O 1
ATOM 565 N N . ILE A 1 72 ? -15.504 1.559 14.387 1.00 88.31 72 ILE A N 1
ATOM 566 C CA . ILE A 1 72 ? -15.937 2.832 14.987 1.00 88.31 72 ILE A CA 1
ATOM 567 C C . ILE A 1 72 ? -17.444 3.078 14.845 1.00 88.31 72 ILE A C 1
ATOM 569 O O . ILE A 1 72 ? -17.985 3.924 15.547 1.00 88.31 72 ILE A O 1
ATOM 573 N N . SER A 1 73 ? -18.110 2.368 13.932 1.00 85.31 73 SER A N 1
ATOM 574 C CA . SER A 1 73 ? -19.544 2.482 13.662 1.00 85.31 73 SER A CA 1
ATOM 575 C C . SER A 1 73 ? -20.059 1.200 13.005 1.00 85.31 73 SER A C 1
ATOM 577 O O . SER A 1 73 ? -19.312 0.527 12.288 1.00 85.31 73 SER A O 1
ATOM 579 N N . ASP A 1 74 ? -21.332 0.880 13.244 1.00 86.69 74 ASP A N 1
ATOM 580 C CA . ASP A 1 74 ? -22.086 -0.172 12.550 1.00 86.69 74 ASP A CA 1
ATOM 581 C C . ASP A 1 74 ? -22.707 0.305 11.227 1.00 86.69 74 ASP A C 1
ATOM 583 O O . ASP A 1 74 ? -23.257 -0.505 10.484 1.00 86.69 74 ASP A O 1
ATOM 587 N N . GLU A 1 75 ? -22.610 1.600 10.923 1.00 87.62 75 GLU A N 1
ATOM 588 C CA . GLU A 1 75 ? -23.119 2.197 9.690 1.00 87.62 75 GLU A CA 1
ATOM 589 C C . GLU A 1 75 ? -22.378 1.637 8.469 1.00 87.62 75 GLU A C 1
ATOM 591 O O . GLU A 1 75 ? -21.152 1.710 8.362 1.00 87.62 75 GLU A O 1
ATOM 596 N N . THR A 1 76 ? -23.136 1.035 7.552 1.00 84.69 76 THR A N 1
ATOM 597 C CA . THR A 1 76 ? -22.613 0.442 6.311 1.00 84.69 76 THR A CA 1
ATOM 598 C C . THR A 1 76 ? -22.792 1.346 5.099 1.00 84.69 76 THR A C 1
ATOM 600 O O . THR A 1 76 ? -22.356 0.988 4.003 1.00 84.69 76 THR A O 1
ATOM 603 N N . ASP A 1 77 ? -23.461 2.483 5.279 1.00 87.69 77 ASP A N 1
ATOM 604 C CA . ASP A 1 77 ? -23.672 3.452 4.219 1.00 87.69 77 ASP A CA 1
ATOM 605 C C . ASP A 1 77 ? -22.330 4.028 3.764 1.00 87.69 77 ASP A C 1
ATOM 607 O O . ASP A 1 77 ? -21.408 4.263 4.551 1.00 87.69 77 ASP A O 1
ATOM 611 N N . VAL A 1 78 ? -22.193 4.213 2.451 1.00 83.31 78 VAL A N 1
ATOM 612 C CA . VAL A 1 78 ? -20.977 4.786 1.874 1.00 83.31 78 VAL A CA 1
ATOM 613 C C . VAL A 1 78 ? -20.843 6.208 2.397 1.00 83.31 78 VAL A C 1
ATOM 615 O O . VAL A 1 78 ? -21.724 7.035 2.176 1.00 83.31 78 VAL A O 1
ATOM 618 N N . SER A 1 79 ? -19.733 6.494 3.075 1.00 80.75 79 SER A N 1
ATOM 619 C CA . SER A 1 79 ? -19.462 7.837 3.576 1.00 80.75 79 SER A CA 1
ATOM 620 C C . SER A 1 79 ? -19.459 8.841 2.419 1.00 80.75 79 SER A C 1
ATOM 622 O O . SER A 1 79 ? -18.679 8.709 1.472 1.00 80.75 79 SER A O 1
ATOM 624 N N . ASP A 1 80 ? -20.346 9.834 2.490 1.00 83.06 80 ASP A N 1
ATOM 625 C CA . ASP A 1 80 ? -20.437 10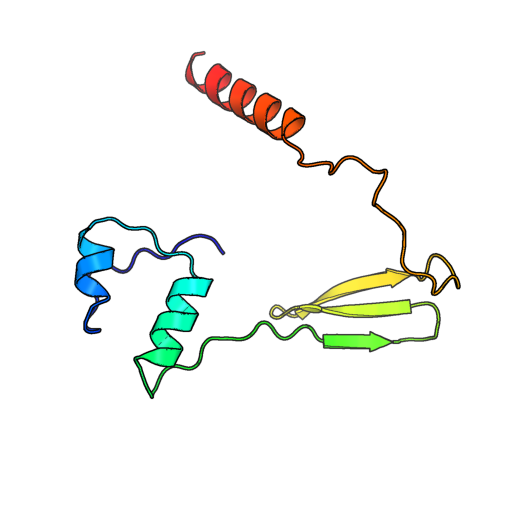.898 1.494 1.00 83.06 80 ASP A CA 1
ATOM 626 C C . ASP A 1 80 ? -19.359 11.957 1.753 1.00 83.06 80 ASP A C 1
ATOM 628 O O . ASP A 1 80 ? -19.384 12.682 2.748 1.00 83.06 80 ASP A O 1
ATOM 632 N N . TYR A 1 81 ? -18.404 12.043 0.830 1.00 80.00 81 TYR A N 1
ATOM 633 C CA . TYR A 1 81 ? -17.332 13.035 0.847 1.00 80.00 81 TYR A CA 1
ATOM 634 C C . TYR A 1 81 ? -17.526 14.146 -0.195 1.00 80.00 81 TYR A C 1
ATOM 636 O O . TYR A 1 81 ? -16.632 14.970 -0.366 1.00 80.00 81 TYR A O 1
ATOM 644 N N . SER A 1 82 ? -18.663 14.204 -0.898 1.00 83.31 82 SER A N 1
ATOM 645 C CA . SER A 1 82 ? -18.896 15.159 -1.996 1.00 83.31 82 SER A CA 1
ATOM 646 C C . SER A 1 82 ? -18.780 16.630 -1.574 1.00 83.31 82 SER A C 1
ATOM 648 O O . SER A 1 82 ? -18.338 17.465 -2.362 1.00 83.31 82 SER A O 1
ATOM 650 N N . GLY A 1 83 ? -19.128 16.943 -0.322 1.00 82.12 83 GLY A N 1
ATOM 651 C CA . GLY A 1 83 ? -19.004 18.278 0.270 1.00 82.12 83 GLY A CA 1
ATOM 652 C C . GLY A 1 83 ? -17.706 18.529 1.045 1.00 82.12 83 GLY A C 1
ATOM 653 O O . GLY A 1 83 ? -17.516 19.629 1.564 1.00 82.12 83 GLY A O 1
ATOM 654 N N . ILE A 1 84 ? -16.818 17.536 1.159 1.00 78.12 84 ILE A N 1
ATOM 655 C CA . ILE A 1 84 ? -15.562 17.674 1.899 1.00 78.12 84 ILE A CA 1
ATOM 656 C C . ILE A 1 84 ? -14.449 18.025 0.917 1.00 78.12 84 ILE A C 1
ATOM 658 O O . ILE A 1 84 ? -14.111 17.250 0.025 1.00 78.12 84 ILE A O 1
ATOM 662 N N . MET A 1 85 ? -13.85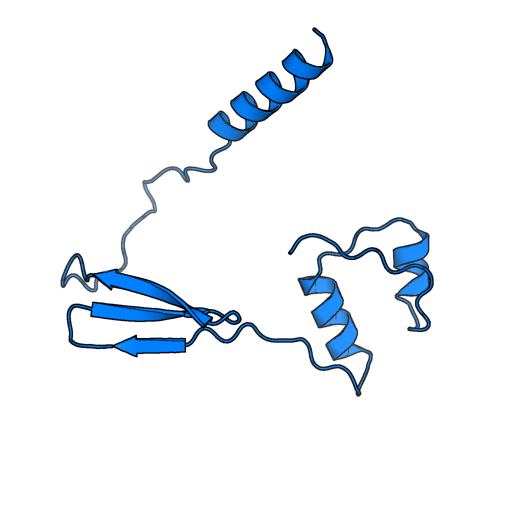5 19.209 1.091 1.00 74.00 85 MET A N 1
ATOM 663 C CA . MET A 1 85 ? -12.643 19.566 0.357 1.00 74.00 85 MET A CA 1
ATOM 664 C C . MET A 1 85 ? -11.550 18.551 0.683 1.00 74.00 85 MET A C 1
ATOM 666 O O . MET A 1 85 ? -11.270 18.294 1.854 1.00 74.00 85 MET A O 1
ATOM 670 N N . ALA A 1 86 ? -10.930 17.983 -0.351 1.00 70.56 86 ALA A N 1
ATOM 671 C CA . ALA A 1 86 ? -9.803 17.084 -0.170 1.00 70.56 86 ALA A CA 1
ATOM 672 C C . ALA A 1 86 ? -8.701 17.805 0.623 1.00 70.56 86 ALA A C 1
ATOM 674 O O . ALA A 1 86 ? -8.182 18.831 0.174 1.00 70.56 86 ALA A O 1
ATOM 675 N N . ASP A 1 87 ? -8.330 17.269 1.788 1.00 70.19 87 ASP A N 1
ATOM 676 C CA . ASP A 1 87 ? -7.115 17.694 2.481 1.00 70.19 87 ASP A CA 1
ATOM 677 C C . ASP A 1 87 ? -5.917 17.157 1.697 1.00 70.19 87 ASP A C 1
ATOM 679 O O . ASP A 1 87 ? -5.386 16.077 1.948 1.00 70.19 87 ASP A O 1
ATOM 683 N N . LEU A 1 88 ? -5.530 17.910 0.671 1.00 69.38 88 LEU A N 1
ATOM 684 C CA . LEU A 1 88 ? -4.389 17.592 -0.179 1.00 69.38 88 LEU A CA 1
ATOM 685 C C . LEU A 1 88 ? -3.053 17.842 0.541 1.00 69.38 88 LEU A C 1
ATOM 687 O O . LEU A 1 88 ? -2.000 17.690 -0.074 1.00 69.38 88 LEU A O 1
ATOM 691 N N . GLY A 1 89 ? -3.062 18.305 1.801 1.00 59.53 89 GLY A N 1
ATOM 692 C CA . GLY A 1 89 ? -1.850 18.651 2.540 1.00 59.53 89 GLY A CA 1
ATOM 693 C C . GLY A 1 89 ? -1.003 19.746 1.877 1.00 59.53 89 GLY A C 1
ATOM 694 O O . GLY A 1 89 ? 0.125 19.972 2.304 1.00 59.53 89 GLY A O 1
ATOM 695 N N . VAL A 1 90 ? -1.516 20.440 0.849 1.00 62.47 90 VAL A N 1
ATOM 696 C CA . VAL A 1 90 ? -0.770 21.424 0.037 1.00 62.47 90 VAL A CA 1
ATOM 697 C C . VAL A 1 90 ? -0.254 22.570 0.901 1.00 62.47 90 VAL A C 1
ATOM 699 O O . VAL A 1 90 ? 0.887 22.989 0.740 1.00 62.47 90 VAL A O 1
ATOM 702 N N . ALA A 1 91 ? -1.048 23.026 1.872 1.00 61.41 91 ALA A N 1
ATOM 703 C CA . ALA A 1 91 ? -0.609 24.041 2.827 1.00 61.41 91 ALA A CA 1
ATOM 704 C C . ALA A 1 91 ? 0.597 23.562 3.662 1.00 61.41 91 ALA A C 1
ATOM 706 O O . ALA A 1 91 ? 1.585 24.283 3.777 1.00 61.41 91 ALA A O 1
ATOM 707 N N . LYS A 1 92 ? 0.571 22.314 4.153 1.00 61.59 92 LYS A N 1
ATOM 708 C CA . LYS A 1 92 ? 1.686 21.709 4.906 1.00 61.59 92 LYS A CA 1
ATOM 709 C C . LYS A 1 92 ? 2.913 21.431 4.028 1.00 61.59 92 LYS A C 1
ATOM 711 O O . LYS A 1 92 ? 4.042 21.547 4.496 1.00 61.59 92 LYS A O 1
ATOM 716 N N . LEU A 1 93 ? 2.713 21.089 2.753 1.00 57.62 93 LEU A N 1
ATOM 717 C CA . LEU A 1 93 ? 3.792 20.941 1.768 1.00 57.62 93 LEU A CA 1
ATOM 718 C C . LEU A 1 93 ? 4.498 22.275 1.499 1.00 57.62 93 LEU A C 1
ATOM 720 O O . LEU A 1 93 ? 5.722 22.303 1.395 1.00 57.62 93 LEU A O 1
ATOM 724 N N . LEU A 1 94 ? 3.746 23.376 1.423 1.00 60.03 94 LEU A N 1
ATOM 725 C CA . LEU A 1 94 ? 4.302 24.720 1.251 1.00 60.03 94 LEU A CA 1
ATOM 726 C C . LEU A 1 94 ? 5.047 25.202 2.502 1.00 60.03 94 LEU A C 1
ATOM 728 O O . LEU A 1 94 ? 6.118 25.791 2.367 1.00 60.03 94 LEU A O 1
ATOM 732 N N . GLU A 1 95 ? 4.543 24.903 3.704 1.00 61.25 95 GLU A N 1
ATOM 733 C CA . GLU A 1 95 ? 5.278 25.148 4.954 1.00 61.25 95 GLU A CA 1
ATOM 734 C C . GLU A 1 95 ? 6.609 24.385 4.984 1.00 61.25 95 GLU A C 1
ATOM 736 O O . GLU A 1 95 ? 7.651 24.977 5.260 1.00 61.25 95 GLU A O 1
ATOM 741 N N . GLY A 1 96 ? 6.605 23.097 4.622 1.00 54.34 96 GLY A N 1
ATOM 742 C CA . GLY A 1 96 ? 7.823 22.285 4.556 1.00 54.34 96 GLY A CA 1
ATOM 743 C C . GLY A 1 96 ? 8.810 22.739 3.474 1.00 54.34 96 GLY A C 1
ATOM 744 O O . GLY A 1 96 ? 10.020 22.710 3.699 1.00 54.34 96 GLY A O 1
ATOM 745 N N . PHE A 1 97 ? 8.319 23.197 2.316 1.00 56.62 97 PHE A N 1
ATOM 746 C CA . PHE A 1 97 ? 9.158 23.763 1.255 1.00 56.62 97 PHE A CA 1
ATOM 747 C C . PHE A 1 97 ? 9.825 25.066 1.705 1.00 56.62 97 PHE A C 1
ATOM 749 O O . PHE A 1 97 ? 11.019 25.252 1.483 1.00 56.62 97 PHE A O 1
ATOM 756 N N . ASN A 1 98 ? 9.084 25.942 2.390 1.00 56.78 98 ASN A N 1
ATOM 757 C CA . ASN A 1 98 ? 9.632 27.188 2.913 1.00 56.78 98 ASN A CA 1
ATOM 758 C C . ASN A 1 98 ? 10.705 26.921 3.985 1.00 56.78 98 ASN A C 1
ATOM 760 O O . ASN A 1 98 ? 11.778 27.515 3.942 1.00 56.78 98 ASN A O 1
ATOM 764 N N . ASP A 1 99 ? 10.470 25.966 4.889 1.00 54.31 99 ASP A N 1
ATOM 765 C CA . ASP A 1 99 ? 11.428 25.616 5.947 1.00 54.31 99 ASP A CA 1
ATOM 766 C C . ASP A 1 99 ? 12.707 24.951 5.395 1.00 54.31 99 ASP A C 1
ATOM 768 O O . ASP A 1 99 ? 13.813 25.204 5.879 1.00 54.31 99 ASP A O 1
ATOM 772 N N . ALA A 1 100 ? 12.585 24.145 4.333 1.00 56.06 100 ALA A N 1
ATOM 773 C CA . ALA A 1 10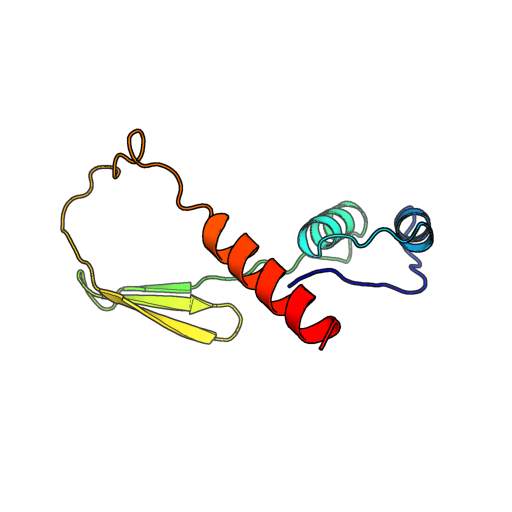0 ? 13.723 23.549 3.632 1.00 56.06 100 ALA A CA 1
ATOM 774 C C . ALA A 1 100 ? 14.554 24.587 2.858 1.00 56.06 100 ALA A C 1
ATOM 776 O O . ALA A 1 100 ? 15.781 24.507 2.852 1.00 56.06 100 ALA A O 1
ATOM 777 N N . VAL A 1 101 ? 13.904 25.570 2.227 1.00 56.28 101 VAL A N 1
ATOM 778 C CA . VAL A 1 101 ? 14.587 26.641 1.485 1.00 56.28 101 VAL A CA 1
ATOM 779 C C . VAL A 1 101 ? 15.259 27.630 2.440 1.00 56.28 101 VAL A C 1
ATOM 781 O O . VAL A 1 101 ? 16.407 28.002 2.214 1.00 56.28 101 VAL A O 1
ATOM 784 N N . ILE A 1 102 ? 14.603 28.009 3.540 1.00 54.53 102 ILE A N 1
ATOM 785 C CA . ILE A 1 102 ? 15.164 28.951 4.521 1.00 54.53 102 ILE A CA 1
ATOM 786 C C . ILE A 1 102 ? 16.385 28.353 5.239 1.00 54.53 102 ILE A C 1
ATOM 788 O O . ILE A 1 102 ? 17.384 29.048 5.401 1.00 54.53 102 ILE A O 1
ATOM 792 N N . LYS A 1 103 ? 16.373 27.058 5.592 1.00 51.78 103 LYS A N 1
ATOM 793 C CA . LYS A 1 103 ? 17.543 26.374 6.189 1.00 51.78 103 LYS A CA 1
ATOM 794 C C . LYS A 1 103 ? 18.742 26.220 5.251 1.00 51.78 103 LYS A C 1
ATOM 796 O O . LYS A 1 103 ? 19.834 25.958 5.734 1.00 51.78 103 LYS A O 1
ATOM 801 N N . TYR A 1 104 ? 18.554 26.340 3.938 1.00 47.50 104 TYR A N 1
ATOM 802 C CA . TYR A 1 104 ? 19.659 26.305 2.974 1.00 47.50 104 TYR A CA 1
ATOM 803 C C . TYR A 1 104 ? 20.332 27.673 2.779 1.00 47.50 104 TYR A C 1
ATOM 805 O O . TYR A 1 104 ? 21.419 27.731 2.207 1.00 47.50 104 TYR A O 1
ATOM 813 N N . TYR A 1 105 ? 19.691 28.758 3.222 1.00 44.56 105 TYR A N 1
ATOM 814 C CA . TYR A 1 105 ? 20.130 30.139 2.991 1.00 44.56 105 TYR A CA 1
ATOM 815 C C . TYR A 1 105 ? 20.556 30.893 4.267 1.00 44.56 105 TYR A C 1
ATOM 817 O O . TYR A 1 105 ? 20.894 32.075 4.179 1.00 44.56 105 TYR A O 1
ATOM 825 N N . ILE A 1 106 ? 20.584 30.219 5.423 1.00 45.53 106 ILE A N 1
ATOM 826 C CA . ILE A 1 106 ? 21.205 30.674 6.682 1.00 45.53 106 ILE A CA 1
ATOM 827 C C . ILE A 1 106 ? 22.323 29.693 7.029 1.00 45.53 106 ILE A C 1
ATOM 829 O O . ILE A 1 106 ? 23.422 30.165 7.394 1.00 45.53 106 ILE A O 1
#

Sequence (106 aa):
MDTVEIKGSNIPGLRQILDAGVKLGSRDLGSFLETNVDSYTNPKPIFRTTYLDDQIRISRDQDNKVFVYGKISDETDVSDYSGIMADLGVAKLLEGFNDAVIKYYI